Protein AF-A0A5K1C187-F1 (afdb_monomer)

Solvent-accessible surface area (backbone atoms only — not comparable to full-atom values): 5184 Å² total; per-residue (Å²): 141,83,77,97,70,84,76,87,69,81,80,45,60,71,60,54,47,61,51,11,42,84,34,51,66,42,22,50,52,56,50,49,56,47,50,56,30,47,71,37,81,88,38,23,65,59,38,51,54,42,51,54,53,49,47,60,74,52,72,81,40,78,68,51,50,60,54,34,33,78,50,29,51,47,78,90,76,90,77,81,80,68,80,84,124

Sequence (85 aa):
MVDSEKVAGALNVDEFLRQCQPSGDAAYNAFKSLLEMLESSATRSQARAFLTALQKRFGHSKDASASCFDIYHFRIHDVLLSDNQ

Nearest PDB structures (foldseek):
  8p1z-assembly1_AAA-2  TM=3.385E-01  e=6.737E+00  Arabidopsis thaliana

Structure (mmCIF, N/CA/C/O backbone):
data_AF-A0A5K1C187-F1
#
_entry.id   AF-A0A5K1C187-F1
#
loop_
_atom_site.group_PDB
_atom_site.id
_atom_site.type_symbol
_atom_site.label_atom_id
_atom_site.label_alt_id
_atom_site.label_comp_id
_atom_site.label_asym_id
_atom_site.label_entity_id
_atom_site.label_seq_id
_atom_site.pdbx_PDB_ins_code
_atom_site.Cartn_x
_atom_site.Cartn_y
_atom_site.Cartn_z
_atom_site.occupancy
_atom_site.B_iso_or_equiv
_atom_site.auth_seq_id
_atom_site.auth_comp_id
_atom_site.auth_asym_id
_atom_site.auth_atom_id
_atom_site.pdbx_PDB_model_num
ATOM 1 N N . MET A 1 1 ? -4.968 27.645 -7.327 1.00 39.97 1 MET A N 1
ATOM 2 C CA . MET A 1 1 ? -6.171 26.851 -7.009 1.00 39.97 1 MET A CA 1
ATOM 3 C C . MET A 1 1 ? -5.981 25.502 -7.663 1.00 39.97 1 MET A C 1
ATOM 5 O O . MET A 1 1 ? -6.176 25.414 -8.863 1.00 39.97 1 MET A O 1
ATOM 9 N N . VAL A 1 2 ? -5.478 24.513 -6.926 1.00 42.84 2 VAL A N 1
ATOM 10 C CA . VAL A 1 2 ? -5.444 23.127 -7.409 1.00 42.84 2 VAL A CA 1
ATOM 11 C C . VAL A 1 2 ? -5.958 22.267 -6.259 1.00 42.84 2 VAL A C 1
ATOM 13 O O . VAL A 1 2 ? -5.252 22.001 -5.292 1.00 42.84 2 VAL A O 1
ATOM 16 N N . ASP A 1 3 ? -7.266 22.048 -6.332 1.00 36.28 3 ASP A N 1
ATOM 17 C CA . ASP A 1 3 ? -8.036 20.899 -5.857 1.00 36.28 3 ASP A CA 1
ATOM 18 C C . ASP A 1 3 ? -7.659 20.296 -4.498 1.00 36.28 3 ASP A C 1
ATOM 20 O O . ASP A 1 3 ? -7.079 19.217 -4.385 1.00 36.28 3 ASP A O 1
ATOM 24 N N . SER A 1 4 ? -8.143 20.955 -3.443 1.00 43.09 4 SER A N 1
ATOM 25 C CA . SER A 1 4 ? -8.314 20.393 -2.096 1.00 43.09 4 SER A CA 1
ATOM 26 C C . SER A 1 4 ? -9.453 19.356 -2.001 1.00 43.09 4 SER A C 1
ATOM 28 O O . SER A 1 4 ? -10.045 19.19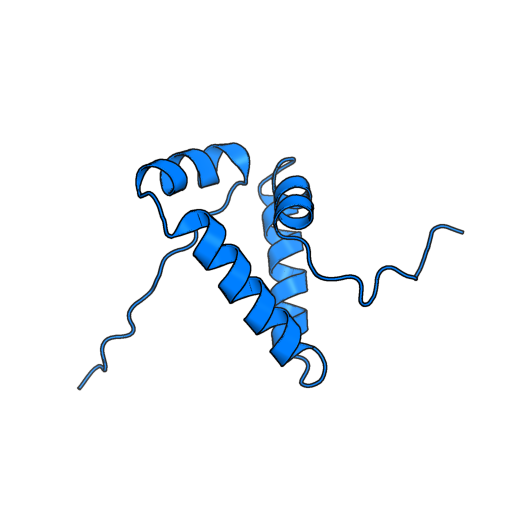6 -0.938 1.00 43.09 4 SER A O 1
ATOM 30 N N . GLU A 1 5 ? -9.765 18.630 -3.080 1.00 38.62 5 GLU A N 1
ATOM 31 C CA . GLU A 1 5 ? -10.956 17.769 -3.174 1.00 38.62 5 GLU A CA 1
ATOM 32 C C . GLU A 1 5 ? -10.651 16.329 -3.635 1.00 38.62 5 GLU A C 1
ATOM 34 O O . GLU A 1 5 ? -11.445 15.693 -4.319 1.00 38.62 5 GLU A O 1
ATOM 39 N N . LYS A 1 6 ? -9.504 15.757 -3.237 1.00 43.94 6 LYS A N 1
ATOM 40 C CA . LYS A 1 6 ? -9.246 14.305 -3.381 1.00 43.94 6 LYS A CA 1
ATOM 41 C C . LYS A 1 6 ? -9.377 13.572 -2.046 1.00 43.94 6 LYS A C 1
ATOM 43 O O . LYS A 1 6 ? -8.573 12.711 -1.704 1.00 43.94 6 LYS A O 1
ATOM 48 N N . VAL A 1 7 ? -10.409 13.916 -1.281 1.00 46.41 7 VAL A N 1
ATOM 49 C CA . VAL A 1 7 ? -10.884 13.100 -0.163 1.00 46.41 7 VAL A CA 1
ATOM 50 C C . VAL A 1 7 ? -12.113 12.342 -0.667 1.00 46.41 7 VAL A C 1
ATOM 52 O O . VAL A 1 7 ? -13.084 12.956 -1.083 1.00 46.41 7 VAL A O 1
ATOM 55 N N . ALA A 1 8 ? -12.058 11.007 -0.620 1.00 41.44 8 ALA A N 1
ATOM 56 C CA . ALA A 1 8 ? -13.189 10.082 -0.805 1.00 41.44 8 ALA A CA 1
ATOM 57 C C . ALA A 1 8 ? -13.609 9.649 -2.232 1.00 41.44 8 ALA A C 1
ATOM 59 O O . ALA A 1 8 ? -14.766 9.300 -2.454 1.00 41.44 8 ALA A O 1
ATOM 60 N N . GLY A 1 9 ? -12.678 9.518 -3.180 1.00 37.28 9 GLY A N 1
ATOM 61 C CA . GLY A 1 9 ? -12.885 8.662 -4.360 1.00 37.28 9 GLY A CA 1
ATOM 62 C C . GLY A 1 9 ? -12.191 7.323 -4.137 1.00 37.28 9 GLY A C 1
ATOM 63 O O . GLY A 1 9 ? -11.007 7.337 -3.821 1.00 37.28 9 GLY A O 1
ATOM 64 N N . ALA A 1 10 ? -12.909 6.199 -4.235 1.00 45.12 10 ALA A N 1
ATOM 65 C CA . ALA A 1 10 ? -12.406 4.830 -4.069 1.00 45.12 10 ALA A CA 1
ATOM 66 C C . ALA A 1 10 ? -10.905 4.706 -4.382 1.00 45.12 10 ALA A C 1
ATOM 68 O O . ALA A 1 10 ? -10.497 4.947 -5.516 1.00 45.12 10 ALA A O 1
ATOM 69 N N . LEU A 1 11 ? -10.101 4.373 -3.364 1.00 62.97 11 LEU A N 1
ATOM 70 C CA . LEU A 1 11 ? -8.670 4.120 -3.499 1.00 62.97 11 LEU A CA 1
ATOM 71 C C . LEU A 1 11 ? -8.493 3.031 -4.566 1.00 62.97 11 LEU A C 1
ATOM 73 O O . LEU A 1 11 ? -8.661 1.842 -4.304 1.00 62.97 11 LEU A O 1
ATOM 77 N N . ASN A 1 12 ? -8.267 3.449 -5.808 1.00 84.38 12 ASN A N 1
ATOM 78 C CA . ASN A 1 12 ? -8.079 2.533 -6.912 1.00 84.38 12 ASN A CA 1
ATOM 79 C C . ASN A 1 12 ? -6.658 1.992 -6.789 1.00 84.38 12 ASN A C 1
ATOM 81 O O . ASN A 1 12 ? -5.696 2.761 -6.763 1.00 84.38 12 ASN A O 1
ATOM 85 N N . VAL A 1 13 ? -6.536 0.669 -6.706 1.00 86.94 13 VAL A N 1
ATOM 86 C CA . VAL A 1 13 ? -5.248 -0.014 -6.588 1.00 86.94 13 VAL A CA 1
ATOM 87 C C . VAL A 1 13 ? -4.311 0.400 -7.725 1.00 86.94 13 VAL A C 1
ATOM 89 O O . VAL A 1 13 ? -3.159 0.710 -7.459 1.00 86.94 13 VAL A O 1
ATOM 92 N N . ASP A 1 14 ? -4.791 0.518 -8.964 1.00 87.31 14 ASP A N 1
ATOM 93 C CA . ASP A 1 14 ? -3.927 0.880 -10.097 1.00 87.31 14 ASP A CA 1
ATOM 94 C C . ASP A 1 14 ? -3.440 2.343 -10.038 1.00 87.31 14 ASP A C 1
ATOM 96 O O . ASP A 1 14 ? -2.342 2.659 -10.494 1.00 87.31 14 ASP A O 1
ATOM 100 N N . GLU A 1 15 ? -4.233 3.251 -9.461 1.00 88.44 15 GLU A N 1
ATOM 101 C CA . GLU A 1 15 ? -3.822 4.642 -9.213 1.00 88.44 15 GLU A CA 1
ATOM 102 C C . GLU A 1 15 ? -2.759 4.714 -8.116 1.00 88.44 15 GLU A C 1
ATOM 104 O O . GLU A 1 15 ? -1.758 5.407 -8.282 1.00 88.44 15 GLU A O 1
ATOM 109 N N . PHE A 1 16 ? -2.948 3.967 -7.027 1.00 89.50 16 PHE A N 1
ATOM 110 C CA . PHE A 1 16 ? -1.963 3.858 -5.954 1.00 89.50 16 PHE A CA 1
ATOM 111 C C . PHE A 1 16 ? -0.637 3.300 -6.480 1.00 89.50 16 PHE A C 1
ATOM 113 O O . PHE A 1 16 ? 0.420 3.876 -6.250 1.00 89.50 16 PHE A O 1
ATOM 120 N N . LEU A 1 17 ? -0.696 2.232 -7.276 1.00 88.75 17 LEU A N 1
ATOM 121 C CA . LEU A 1 17 ? 0.483 1.634 -7.893 1.00 88.75 17 LEU A CA 1
ATOM 122 C C . LEU A 1 17 ? 1.230 2.619 -8.800 1.00 88.75 17 LEU A C 1
ATOM 124 O O . LEU A 1 17 ? 2.455 2.699 -8.728 1.00 88.75 17 LEU A O 1
ATOM 128 N N . ARG A 1 18 ? 0.516 3.434 -9.587 1.00 89.62 18 ARG A N 1
ATOM 129 C CA . ARG A 1 18 ? 1.136 4.510 -10.381 1.00 89.62 18 ARG A CA 1
ATOM 130 C C . ARG A 1 18 ? 1.831 5.571 -9.526 1.00 89.62 18 ARG A C 1
ATOM 132 O O . ARG A 1 18 ? 2.822 6.129 -9.979 1.00 89.62 18 ARG A O 1
ATOM 139 N N . GLN A 1 19 ? 1.359 5.837 -8.308 1.00 88.94 19 GLN A N 1
ATOM 140 C CA . GLN A 1 19 ? 2.036 6.750 -7.376 1.00 88.94 19 GLN A CA 1
ATOM 141 C C . GLN A 1 19 ? 3.299 6.133 -6.766 1.00 88.94 19 GLN A C 1
ATOM 143 O O . GLN A 1 19 ? 4.218 6.867 -6.419 1.00 88.94 19 GLN A O 1
ATOM 148 N N . CYS A 1 20 ? 3.371 4.804 -6.667 1.00 90.25 20 CYS A N 1
ATOM 149 C CA . CYS A 1 20 ? 4.553 4.102 -6.171 1.00 90.25 20 CYS A CA 1
ATOM 150 C C . CYS A 1 20 ? 5.664 3.965 -7.226 1.00 90.25 20 CYS A C 1
ATOM 152 O O . CYS A 1 20 ? 6.831 3.959 -6.862 1.00 90.25 20 CYS A O 1
ATOM 154 N N . GLN A 1 21 ? 5.329 3.880 -8.521 1.00 89.69 21 GLN A N 1
ATOM 155 C CA . GLN A 1 21 ? 6.298 3.670 -9.616 1.00 89.69 21 GLN A CA 1
ATOM 156 C C . GLN A 1 21 ? 7.494 4.643 -9.684 1.00 89.69 21 GLN A C 1
ATOM 158 O O . GLN A 1 21 ? 8.593 4.185 -10.006 1.00 89.69 21 GLN A O 1
ATOM 163 N N . PRO A 1 22 ? 7.336 5.960 -9.431 1.00 91.62 22 PRO A N 1
ATOM 164 C CA . PRO A 1 22 ? 8.407 6.923 -9.672 1.00 91.62 22 PRO A CA 1
ATOM 165 C C . PRO A 1 22 ? 9.654 6.708 -8.808 1.00 91.62 22 PRO A C 1
ATOM 167 O O . PRO A 1 22 ? 10.763 6.932 -9.287 1.00 91.62 22 PRO A O 1
ATOM 170 N N . SER A 1 23 ? 9.491 6.309 -7.542 1.00 91.69 23 SER A N 1
ATOM 171 C CA . SER A 1 23 ? 10.602 6.061 -6.617 1.00 91.69 23 SER A CA 1
ATOM 172 C C . SER A 1 23 ? 10.153 5.331 -5.349 1.00 91.69 23 SER A C 1
ATOM 174 O O . SER A 1 23 ? 8.981 5.367 -4.971 1.00 91.69 23 SER A O 1
ATOM 176 N N . GLY A 1 24 ? 11.116 4.749 -4.626 1.00 88.94 24 GLY A N 1
ATOM 177 C CA . GLY A 1 24 ? 10.888 4.197 -3.287 1.00 88.94 24 GLY A CA 1
ATOM 178 C C . GLY A 1 24 ? 10.348 5.220 -2.285 1.00 88.94 24 GLY A C 1
ATOM 179 O O . GLY A 1 24 ? 9.474 4.884 -1.492 1.00 88.94 24 GLY A O 1
ATOM 180 N N . ASP A 1 25 ? 10.775 6.483 -2.368 1.00 92.56 25 ASP A N 1
ATOM 181 C CA . ASP A 1 25 ? 10.247 7.556 -1.515 1.00 92.56 25 ASP A CA 1
ATOM 182 C C . ASP A 1 25 ? 8.777 7.858 -1.829 1.00 92.56 25 ASP A C 1
ATOM 184 O O . ASP A 1 25 ? 7.975 8.089 -0.922 1.00 92.56 25 ASP A O 1
ATOM 188 N N . ALA A 1 26 ? 8.397 7.834 -3.110 1.00 90.25 26 ALA A N 1
ATOM 189 C CA . ALA A 1 26 ? 7.008 8.008 -3.524 1.00 90.25 26 ALA A CA 1
ATOM 190 C C . ALA A 1 26 ? 6.140 6.844 -3.025 1.00 90.25 26 ALA A C 1
ATOM 192 O O . ALA A 1 26 ? 5.069 7.073 -2.457 1.00 90.25 26 ALA A O 1
ATOM 193 N N . ALA A 1 27 ? 6.641 5.609 -3.141 1.00 91.56 27 ALA A N 1
ATOM 194 C CA . ALA A 1 27 ? 5.994 4.434 -2.570 1.00 91.56 27 ALA A CA 1
ATOM 195 C C . ALA A 1 27 ? 5.838 4.556 -1.045 1.00 91.56 27 ALA A C 1
ATOM 197 O O . ALA A 1 27 ? 4.735 4.379 -0.524 1.00 91.56 27 ALA A O 1
ATOM 198 N N . TYR A 1 28 ? 6.902 4.930 -0.329 1.00 91.38 28 TYR A N 1
ATOM 199 C CA . TYR A 1 28 ? 6.878 5.121 1.122 1.00 91.38 28 TYR A CA 1
ATOM 200 C C . TYR A 1 28 ? 5.853 6.176 1.547 1.00 91.38 28 TYR A C 1
ATOM 202 O O . TYR A 1 28 ? 5.050 5.921 2.444 1.00 91.38 28 TYR A O 1
ATOM 210 N N . ASN A 1 29 ? 5.828 7.332 0.880 1.00 91.56 29 ASN A N 1
ATOM 211 C CA . ASN A 1 29 ? 4.868 8.394 1.177 1.00 91.56 29 ASN A CA 1
ATOM 212 C C . ASN A 1 29 ? 3.420 7.942 0.931 1.00 91.56 29 ASN A C 1
ATOM 214 O O . ASN A 1 29 ? 2.551 8.224 1.756 1.00 91.56 29 ASN A O 1
ATOM 218 N N . ALA A 1 30 ? 3.164 7.185 -0.142 1.00 91.56 30 ALA A N 1
ATOM 219 C CA . ALA A 1 30 ? 1.843 6.621 -0.414 1.00 91.56 30 ALA A CA 1
ATOM 220 C C . ALA A 1 30 ? 1.394 5.645 0.693 1.00 91.56 30 ALA A C 1
ATOM 222 O O . ALA A 1 30 ? 0.255 5.717 1.163 1.00 91.56 30 ALA A O 1
ATOM 223 N N . PHE A 1 31 ? 2.291 4.772 1.169 1.00 91.38 31 PHE A N 1
ATOM 224 C CA . PHE A 1 31 ? 2.000 3.899 2.311 1.00 91.38 31 PHE A CA 1
ATOM 225 C C . PHE A 1 31 ? 1.823 4.673 3.610 1.00 91.38 31 PHE A C 1
ATOM 227 O O . PHE A 1 31 ? 0.923 4.347 4.378 1.00 91.38 31 PHE A O 1
ATOM 234 N N . LYS A 1 32 ? 2.627 5.708 3.856 1.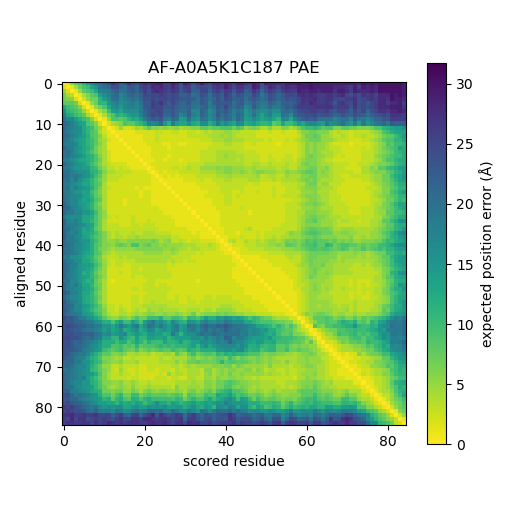00 92.19 32 LYS A N 1
ATOM 235 C CA . LYS A 1 32 ? 2.496 6.552 5.044 1.00 92.19 32 LYS A CA 1
ATOM 236 C C . LYS A 1 32 ? 1.098 7.165 5.131 1.00 92.19 32 LYS A C 1
ATOM 238 O O . LYS A 1 32 ? 0.445 7.011 6.158 1.00 92.19 32 LYS A O 1
ATOM 243 N N . SER A 1 33 ? 0.595 7.750 4.044 1.00 91.12 33 SER A N 1
ATOM 244 C CA . SER A 1 33 ? -0.772 8.286 4.005 1.00 91.12 33 SER A CA 1
ATOM 245 C C . SER A 1 33 ? -1.836 7.208 4.238 1.00 91.12 33 SER A C 1
ATOM 247 O O . SER A 1 33 ? -2.832 7.451 4.917 1.00 91.12 33 SER A O 1
ATOM 249 N N . LEU A 1 34 ? -1.626 5.990 3.730 1.00 90.38 34 LEU 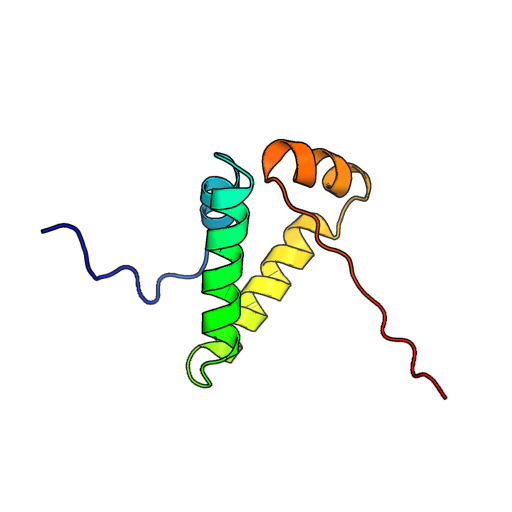A N 1
ATOM 250 C CA . LEU A 1 34 ? -2.524 4.865 4.002 1.00 90.38 34 LEU A CA 1
ATOM 251 C C . LEU A 1 34 ? -2.503 4.437 5.481 1.00 90.38 34 LEU A C 1
ATOM 253 O O . LEU A 1 34 ? -3.548 4.086 6.030 1.00 90.38 34 LEU A O 1
ATOM 257 N N . LEU A 1 35 ? -1.337 4.469 6.131 1.00 91.19 35 LEU A N 1
ATOM 258 C CA . LEU A 1 35 ? -1.196 4.175 7.559 1.00 91.19 35 LEU A CA 1
ATOM 259 C C . LEU A 1 35 ? -1.868 5.252 8.421 1.00 91.19 35 LEU A C 1
ATOM 261 O O . LEU A 1 35 ? -2.622 4.909 9.328 1.00 91.19 35 LEU A O 1
ATOM 265 N N . GLU A 1 36 ? -1.705 6.531 8.082 1.00 91.62 36 GLU A N 1
ATOM 266 C CA . GLU A 1 36 ? -2.409 7.647 8.738 1.00 91.62 36 GLU A CA 1
ATOM 267 C C . GLU A 1 36 ? -3.942 7.463 8.664 1.00 91.62 36 GLU A C 1
ATOM 269 O O . GLU A 1 36 ? -4.667 7.696 9.637 1.00 91.62 36 GLU A O 1
ATOM 274 N N . MET A 1 37 ? -4.462 6.937 7.545 1.00 89.44 37 MET A N 1
ATOM 275 C CA . MET A 1 37 ? -5.885 6.594 7.424 1.00 89.44 37 MET A CA 1
ATOM 276 C C . MET A 1 37 ? -6.325 5.433 8.334 1.00 89.44 37 MET A C 1
ATOM 278 O O . MET A 1 37 ? -7.505 5.364 8.688 1.00 89.44 37 MET A O 1
ATOM 282 N N . LEU A 1 38 ? -5.435 4.507 8.705 1.00 88.62 38 LEU A N 1
ATOM 283 C CA . LEU A 1 38 ? -5.758 3.421 9.643 1.00 88.62 38 LEU A CA 1
ATOM 284 C C . LEU A 1 38 ? -5.859 3.913 11.088 1.00 88.62 38 LEU A C 1
ATOM 286 O O . LEU A 1 38 ? -6.649 3.365 11.871 1.00 88.62 38 LEU A O 1
ATOM 290 N N . GLU A 1 39 ? -5.074 4.929 11.438 1.00 89.25 39 GLU A N 1
ATOM 291 C CA . GLU A 1 39 ? -5.069 5.524 12.774 1.00 89.25 39 GLU A CA 1
ATOM 292 C C . GLU A 1 39 ? -6.415 6.197 13.073 1.00 89.25 39 GLU A C 1
ATOM 294 O O . GLU A 1 39 ? -7.015 5.954 14.127 1.00 89.25 39 GLU A O 1
A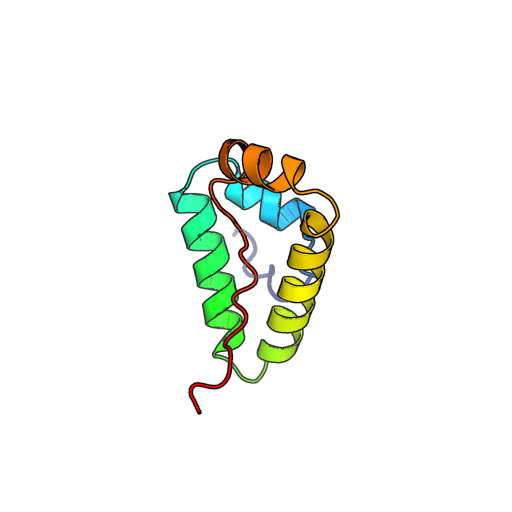TOM 299 N N . SER A 1 40 ? -6.964 6.933 12.103 1.00 89.44 40 SER A N 1
ATOM 300 C CA . SER A 1 40 ? -8.270 7.588 12.223 1.00 89.44 40 SER A CA 1
ATOM 301 C C . SER A 1 40 ? -9.443 6.597 12.192 1.00 89.44 40 SER A C 1
ATOM 303 O O . SER A 1 40 ? -9.605 5.807 11.261 1.00 89.44 40 SER A O 1
ATOM 305 N N . SER A 1 41 ? -10.326 6.665 13.197 1.00 87.25 41 SER A N 1
ATOM 306 C CA . SER A 1 41 ? -11.512 5.798 13.301 1.00 87.25 41 SER A CA 1
ATOM 307 C C . SER A 1 41 ? -12.488 5.963 12.132 1.00 87.25 41 SER A C 1
ATOM 309 O O . SER A 1 41 ? -13.141 4.992 11.751 1.00 87.25 41 SER A O 1
ATOM 311 N N . ALA A 1 42 ? -12.555 7.159 11.540 1.00 89.88 42 ALA A N 1
ATOM 312 C CA . ALA A 1 42 ? -13.439 7.465 10.420 1.00 89.88 42 ALA A CA 1
ATOM 313 C C . ALA A 1 42 ? -12.981 6.813 9.104 1.00 89.88 42 ALA A C 1
ATOM 315 O O . ALA A 1 42 ? -13.813 6.406 8.297 1.00 89.88 42 ALA A O 1
ATOM 316 N N . THR A 1 43 ? -11.669 6.672 8.889 1.00 88.19 43 THR A N 1
ATOM 317 C CA . THR A 1 43 ? -11.093 6.167 7.627 1.00 88.19 43 THR A CA 1
ATOM 318 C C . THR A 1 43 ? -10.547 4.744 7.726 1.00 88.19 43 THR A C 1
ATOM 320 O O . THR A 1 43 ? -10.267 4.116 6.703 1.00 88.19 43 THR A O 1
ATOM 323 N N . ARG A 1 44 ? -10.463 4.185 8.939 1.00 90.56 44 ARG A N 1
ATOM 324 C CA . ARG A 1 44 ? -9.911 2.849 9.203 1.00 90.56 44 ARG A CA 1
ATOM 325 C C . ARG A 1 44 ? -10.558 1.744 8.376 1.00 90.56 44 ARG A C 1
ATOM 327 O O . ARG A 1 44 ? -9.856 0.893 7.835 1.00 90.56 44 ARG A O 1
ATOM 334 N N . SER A 1 45 ? -11.886 1.739 8.273 1.00 90.06 45 SER A N 1
ATOM 335 C CA . SER A 1 45 ? -12.611 0.711 7.514 1.00 90.06 45 SER A CA 1
ATOM 336 C C . SER A 1 45 ? -12.284 0.774 6.021 1.00 90.06 45 SER A C 1
ATOM 338 O O . SER A 1 45 ? -12.067 -0.262 5.395 1.00 90.06 45 SER A O 1
ATOM 340 N N . GLN A 1 46 ? -12.177 1.984 5.467 1.00 88.75 46 GLN A N 1
ATOM 341 C CA . GLN A 1 46 ? -11.817 2.200 4.067 1.00 88.75 46 GLN A CA 1
ATOM 342 C C . GLN A 1 46 ? -10.367 1.782 3.790 1.00 88.75 46 GLN A C 1
ATOM 344 O O . GLN A 1 46 ? -10.112 1.071 2.820 1.00 88.75 46 GLN A O 1
ATOM 349 N N . ALA A 1 47 ? -9.431 2.164 4.663 1.00 90.12 47 ALA A N 1
ATOM 350 C CA . ALA A 1 47 ? -8.024 1.793 4.535 1.00 90.12 47 ALA A CA 1
ATOM 351 C C . ALA A 1 47 ? -7.816 0.271 4.627 1.00 90.12 47 ALA A C 1
ATOM 353 O O . ALA A 1 47 ? -7.075 -0.303 3.830 1.00 90.12 47 ALA A O 1
ATOM 354 N N . ARG A 1 48 ? -8.531 -0.413 5.532 1.00 90.06 48 ARG A N 1
ATOM 355 C CA . ARG A 1 48 ? -8.522 -1.885 5.618 1.00 90.06 48 ARG A CA 1
ATOM 356 C C . ARG A 1 48 ? -9.052 -2.541 4.346 1.00 90.06 48 ARG A C 1
ATOM 358 O O . ARG A 1 48 ? -8.406 -3.444 3.821 1.00 90.06 48 ARG A O 1
ATOM 365 N N . ALA A 1 49 ? -10.191 -2.074 3.831 1.00 90.25 49 ALA A N 1
ATOM 366 C CA . ALA A 1 49 ? -10.755 -2.593 2.586 1.00 90.25 49 ALA A CA 1
ATOM 367 C C . ALA A 1 49 ? -9.784 -2.414 1.407 1.00 90.25 49 ALA A C 1
ATOM 369 O O . ALA A 1 49 ? -9.619 -3.327 0.595 1.00 90.25 49 ALA A O 1
ATOM 370 N N . PHE A 1 50 ? -9.096 -1.271 1.350 1.00 90.81 50 PHE A N 1
ATOM 371 C CA . PHE A 1 50 ? -8.072 -1.012 0.346 1.00 90.81 50 PHE A CA 1
ATOM 372 C C . PHE A 1 50 ? -6.869 -1.951 0.473 1.00 90.81 50 PHE A C 1
ATOM 374 O O . PHE A 1 50 ? -6.467 -2.546 -0.522 1.00 90.81 50 PHE A O 1
ATOM 381 N N . LEU A 1 51 ? -6.335 -2.150 1.682 1.00 88.00 51 LEU A N 1
ATOM 382 C CA . LEU A 1 51 ? -5.241 -3.098 1.915 1.00 88.00 51 LEU A CA 1
ATOM 383 C C . LEU A 1 51 ? -5.609 -4.519 1.481 1.00 88.00 51 LEU A C 1
ATOM 385 O O . LEU A 1 51 ? -4.806 -5.182 0.831 1.00 88.00 51 LEU A O 1
ATOM 389 N N . THR A 1 52 ? -6.837 -4.967 1.756 1.00 87.38 52 THR A N 1
ATOM 390 C CA . THR A 1 52 ? -7.323 -6.268 1.275 1.00 87.38 52 THR A CA 1
ATOM 391 C C . THR A 1 52 ? -7.390 -6.326 -0.254 1.00 87.38 52 THR A C 1
ATOM 393 O O . THR A 1 52 ? -7.038 -7.348 -0.845 1.00 87.38 52 THR A O 1
ATOM 396 N N . ALA A 1 53 ? -7.829 -5.255 -0.921 1.00 88.62 53 ALA A N 1
ATOM 397 C CA . ALA A 1 53 ? -7.837 -5.188 -2.383 1.00 88.62 53 ALA A CA 1
ATOM 398 C C . ALA A 1 53 ? -6.412 -5.207 -2.965 1.00 88.62 53 ALA A C 1
ATOM 400 O O . ALA A 1 53 ? -6.150 -5.927 -3.932 1.00 88.62 53 ALA A O 1
ATOM 401 N N . LEU A 1 54 ? -5.486 -4.478 -2.338 1.00 86.94 54 LEU A N 1
ATOM 402 C CA . LEU A 1 54 ? -4.071 -4.445 -2.695 1.00 86.94 54 LEU A CA 1
ATOM 403 C C . LEU A 1 54 ? -3.422 -5.827 -2.516 1.00 86.94 54 LEU A C 1
ATOM 405 O O . LEU A 1 54 ? -2.768 -6.314 -3.431 1.00 86.94 54 LEU A O 1
ATOM 409 N N . GLN A 1 55 ? -3.669 -6.509 -1.395 1.00 83.44 55 GLN A N 1
ATOM 410 C CA . GLN A 1 55 ? -3.211 -7.885 -1.169 1.00 83.44 55 GLN A CA 1
ATOM 411 C C . GLN A 1 55 ? -3.739 -8.844 -2.241 1.00 83.44 55 GLN A C 1
ATOM 413 O O . GLN A 1 55 ? -2.961 -9.584 -2.837 1.00 83.44 55 GLN A O 1
ATOM 418 N N . LYS A 1 56 ? -5.042 -8.799 -2.557 1.00 84.19 56 LYS A N 1
ATOM 419 C CA . LYS A 1 56 ? -5.642 -9.648 -3.605 1.00 84.19 56 LYS A CA 1
ATOM 420 C C . LYS A 1 56 ? -5.011 -9.432 -4.981 1.00 84.19 56 LYS A C 1
ATOM 422 O O . LYS A 1 56 ? -4.863 -10.391 -5.730 1.00 84.19 56 LYS A O 1
ATOM 427 N N . ARG A 1 57 ? -4.600 -8.202 -5.309 1.00 83.88 57 ARG A N 1
ATOM 428 C CA . ARG A 1 57 ? -3.915 -7.892 -6.576 1.00 83.8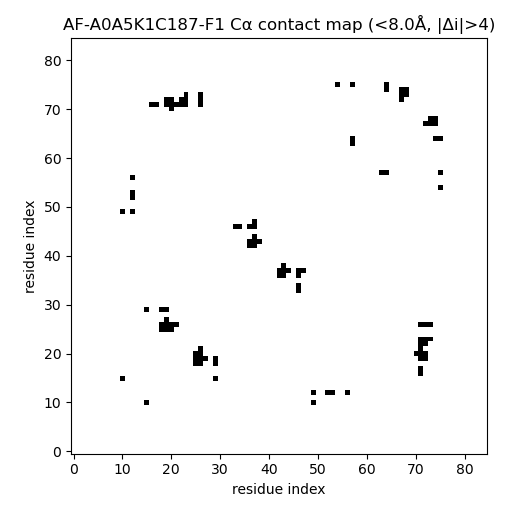8 57 ARG A CA 1
ATOM 429 C C . ARG A 1 57 ? -2.609 -8.676 -6.741 1.00 83.88 57 ARG A C 1
ATOM 431 O O . ARG A 1 57 ? -2.288 -9.053 -7.865 1.00 83.88 57 ARG A O 1
ATOM 438 N N . PHE A 1 58 ? -1.895 -8.941 -5.646 1.00 79.31 58 PHE A N 1
ATOM 439 C CA . PHE A 1 58 ? -0.585 -9.603 -5.658 1.00 79.31 58 PHE A CA 1
ATOM 440 C C . PHE A 1 58 ? -0.599 -11.054 -5.144 1.00 79.31 58 PHE A C 1
ATOM 442 O O . PHE A 1 58 ? 0.332 -11.802 -5.424 1.00 79.31 58 PHE A O 1
ATOM 449 N N . GLY A 1 59 ? -1.658 -11.491 -4.455 1.00 67.12 59 GLY A N 1
ATOM 450 C CA . GLY A 1 59 ? -1.758 -12.820 -3.833 1.00 67.12 59 GLY A CA 1
ATOM 451 C C . GLY A 1 59 ? -1.868 -14.009 -4.798 1.00 67.12 59 GLY A C 1
ATOM 452 O O . GLY A 1 59 ? -1.861 -15.154 -4.355 1.00 67.12 59 GLY A O 1
ATOM 453 N N . HIS A 1 60 ? -1.962 -13.773 -6.110 1.00 64.38 60 HIS A N 1
ATOM 454 C CA . HIS A 1 60 ? -2.161 -14.831 -7.107 1.00 64.38 60 HIS A CA 1
ATOM 455 C C . HIS A 1 60 ? -0.870 -15.388 -7.734 1.00 64.38 60 HIS A C 1
ATOM 457 O O . HIS A 1 60 ? -0.943 -16.406 -8.418 1.00 64.38 60 HIS A O 1
ATOM 463 N N . SER A 1 61 ? 0.306 -14.780 -7.526 1.00 58.66 61 SER A N 1
ATOM 464 C CA . SER A 1 61 ? 1.552 -15.298 -8.114 1.00 58.66 61 SER A CA 1
ATOM 465 C C . SER A 1 61 ? 2.796 -14.906 -7.317 1.00 58.66 61 SER A C 1
ATOM 467 O O . SER A 1 61 ? 3.039 -13.728 -7.065 1.00 58.66 61 SER A 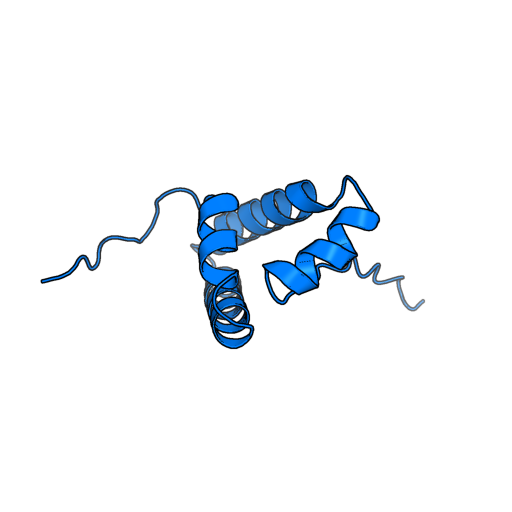O 1
ATOM 469 N N . LYS A 1 62 ? 3.631 -15.895 -6.967 1.00 58.50 62 LYS A N 1
ATOM 470 C CA . LYS A 1 62 ? 4.946 -15.659 -6.342 1.00 58.50 62 LYS A CA 1
ATOM 471 C C . LYS A 1 62 ? 5.882 -14.864 -7.259 1.00 58.50 62 LYS A C 1
ATOM 473 O O . LYS A 1 62 ? 6.642 -14.036 -6.759 1.00 58.50 62 LYS A O 1
ATOM 478 N N . ASP A 1 63 ? 5.765 -15.042 -8.574 1.00 56.41 63 ASP A N 1
ATOM 479 C CA . ASP A 1 63 ? 6.563 -14.313 -9.569 1.00 56.41 63 ASP A CA 1
ATOM 480 C C . ASP A 1 63 ? 6.177 -12.829 -9.632 1.00 56.41 63 ASP A C 1
ATOM 482 O O . ASP A 1 63 ? 7.031 -11.967 -9.835 1.00 56.41 63 ASP A O 1
ATOM 486 N N . ALA A 1 64 ? 4.913 -12.502 -9.338 1.00 62.28 64 ALA A N 1
ATOM 487 C CA . ALA A 1 64 ? 4.467 -11.114 -9.250 1.00 62.28 64 ALA A CA 1
ATOM 488 C C . ALA A 1 64 ? 5.133 -10.354 -8.091 1.00 62.28 64 ALA A C 1
ATOM 490 O O . ALA A 1 64 ? 5.230 -9.134 -8.158 1.00 62.28 64 ALA A O 1
ATOM 491 N N . SER A 1 65 ? 5.625 -11.041 -7.050 1.00 61.56 65 SER A N 1
ATOM 492 C CA . SER A 1 65 ? 6.277 -10.390 -5.903 1.00 61.56 65 SER A CA 1
ATOM 493 C C . SER A 1 65 ? 7.668 -9.836 -6.232 1.00 61.56 65 SER A C 1
ATOM 495 O O . SER A 1 65 ? 8.037 -8.777 -5.722 1.00 61.56 65 SER A O 1
ATOM 497 N N . ALA A 1 66 ? 8.421 -10.512 -7.110 1.00 62.22 66 ALA A N 1
ATOM 498 C CA . ALA A 1 66 ? 9.737 -10.057 -7.549 1.00 62.22 66 ALA A CA 1
ATOM 499 C C . ALA A 1 66 ? 9.598 -8.818 -8.443 1.00 62.22 66 ALA A C 1
ATOM 501 O O . ALA A 1 66 ? 10.158 -7.771 -8.128 1.00 62.22 66 ALA A O 1
ATOM 502 N N . SER A 1 67 ? 8.740 -8.897 -9.466 1.00 70.81 67 SER A N 1
ATOM 503 C CA . SER A 1 67 ? 8.445 -7.763 -10.350 1.00 70.81 67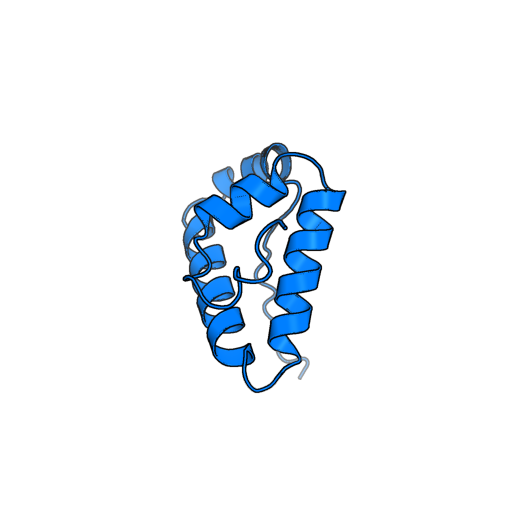 SER A CA 1
ATOM 504 C C . SER A 1 67 ? 7.744 -6.602 -9.632 1.00 70.81 67 SER A C 1
ATOM 506 O O . SER A 1 67 ? 7.874 -5.457 -10.053 1.00 70.81 67 SER A O 1
ATOM 508 N N . CYS A 1 68 ? 7.014 -6.864 -8.541 1.00 78.94 68 CYS A N 1
ATOM 509 C CA . CYS A 1 68 ? 6.381 -5.815 -7.737 1.00 78.94 68 CYS A CA 1
ATOM 510 C C . CYS A 1 68 ? 7.414 -4.875 -7.111 1.00 78.94 68 CYS A C 1
ATOM 512 O O . CYS A 1 68 ? 7.234 -3.662 -7.150 1.00 78.94 68 CYS A O 1
ATOM 514 N N . PHE A 1 69 ? 8.524 -5.412 -6.603 1.00 81.75 69 PHE A N 1
ATOM 515 C CA . PHE A 1 69 ? 9.572 -4.573 -6.032 1.00 81.75 69 PHE A CA 1
ATOM 516 C C . PHE A 1 69 ? 10.292 -3.747 -7.095 1.00 81.75 69 PHE A C 1
ATOM 518 O O . PHE A 1 69 ? 10.526 -2.566 -6.876 1.00 81.75 69 PHE A O 1
ATOM 525 N N . ASP A 1 70 ? 10.575 -4.338 -8.254 1.00 83.31 70 ASP A N 1
ATOM 526 C CA . ASP A 1 70 ? 11.290 -3.637 -9.324 1.00 83.31 70 ASP A CA 1
ATOM 527 C C . ASP A 1 70 ? 10.459 -2.492 -9.925 1.00 83.31 70 ASP A C 1
ATOM 529 O O . ASP A 1 70 ? 11.007 -1.470 -10.334 1.00 83.31 70 ASP A O 1
ATOM 533 N N . ILE A 1 71 ? 9.131 -2.652 -9.979 1.00 85.56 71 ILE A N 1
ATOM 534 C CA . ILE A 1 71 ? 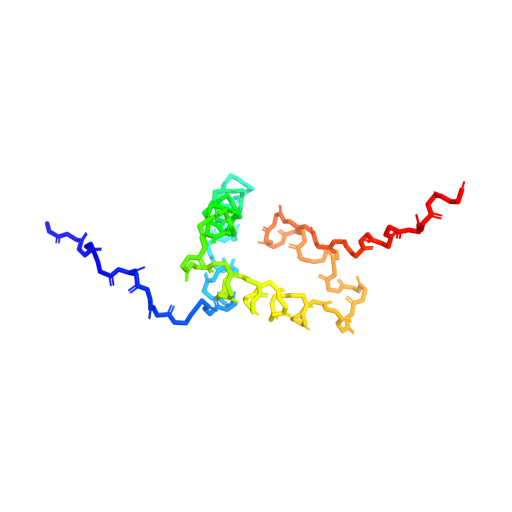8.224 -1.684 -10.613 1.00 85.56 71 ILE A CA 1
ATOM 535 C C . ILE A 1 71 ? 7.658 -0.685 -9.599 1.00 85.56 71 ILE A C 1
ATOM 537 O O . ILE A 1 71 ? 7.507 0.490 -9.921 1.00 85.56 71 ILE A O 1
ATOM 541 N N . TYR A 1 72 ? 7.305 -1.141 -8.397 1.00 85.94 72 TYR A N 1
ATOM 542 C CA . TYR A 1 72 ? 6.576 -0.346 -7.404 1.00 85.94 72 TYR A CA 1
ATOM 543 C C . TYR A 1 72 ? 7.378 -0.065 -6.133 1.00 85.94 72 TYR A C 1
ATOM 545 O O . TYR A 1 72 ? 6.873 0.624 -5.252 1.00 85.94 72 TYR A O 1
ATOM 553 N N . HIS A 1 73 ? 8.614 -0.560 -6.027 1.00 87.75 73 HIS A N 1
ATOM 554 C CA . HIS A 1 73 ? 9.538 -0.286 -4.916 1.00 87.75 73 HIS A CA 1
ATOM 555 C C . HIS A 1 73 ? 9.052 -0.767 -3.540 1.00 87.75 73 HIS A C 1
ATOM 557 O O . HIS A 1 73 ? 9.548 -0.318 -2.508 1.00 87.75 73 HIS A O 1
ATOM 563 N N . PHE A 1 74 ? 8.097 -1.702 -3.496 1.00 86.62 74 PHE A N 1
ATOM 564 C CA . PHE A 1 74 ? 7.618 -2.315 -2.255 1.00 86.62 74 PHE A CA 1
ATOM 565 C C . PHE A 1 74 ? 7.339 -3.812 -2.413 1.00 86.62 74 PHE A C 1
ATOM 567 O O . PHE A 1 74 ? 7.247 -4.342 -3.519 1.00 86.62 74 PHE A O 1
ATOM 574 N N . ARG A 1 75 ? 7.193 -4.507 -1.278 1.00 82.62 75 ARG A N 1
ATOM 575 C CA . ARG A 1 75 ? 6.732 -5.900 -1.208 1.00 82.62 75 ARG A CA 1
ATOM 576 C C . ARG A 1 75 ? 5.686 -6.036 -0.113 1.00 82.62 75 ARG A C 1
ATOM 578 O O . ARG A 1 75 ? 5.802 -5.408 0.934 1.00 82.62 75 ARG A O 1
ATOM 585 N N . ILE A 1 76 ? 4.680 -6.870 -0.356 1.00 79.56 76 ILE A N 1
ATOM 586 C CA . ILE A 1 76 ? 3.689 -7.240 0.654 1.00 79.56 76 ILE A CA 1
ATOM 587 C C . ILE A 1 76 ? 4.013 -8.654 1.105 1.00 79.56 76 ILE A C 1
ATOM 589 O O . ILE A 1 76 ? 4.068 -9.576 0.292 1.00 79.56 76 ILE A O 1
ATOM 593 N N . HIS A 1 77 ? 4.242 -8.802 2.403 1.00 75.12 77 HIS A N 1
ATOM 594 C CA . HIS A 1 77 ? 4.476 -10.085 3.040 1.00 75.12 77 HIS A CA 1
ATOM 595 C C . HIS A 1 77 ? 3.324 -10.366 3.995 1.00 75.12 77 HIS A C 1
ATOM 597 O O . HIS A 1 77 ? 3.029 -9.548 4.866 1.00 75.12 77 HIS A O 1
ATOM 603 N N . ASP A 1 78 ? 2.700 -11.531 3.846 1.00 70.44 78 ASP A N 1
ATOM 604 C CA . ASP A 1 78 ? 1.796 -12.036 4.868 1.00 70.44 78 ASP A CA 1
ATOM 605 C C . ASP A 1 78 ? 2.645 -12.551 6.027 1.00 70.44 78 ASP A C 1
ATOM 607 O O . ASP A 1 78 ? 3.315 -13.582 5.935 1.00 70.44 78 ASP A O 1
ATOM 611 N N . VAL A 1 79 ? 2.655 -11.791 7.118 1.00 69.75 79 VAL A N 1
ATOM 612 C CA . VAL A 1 79 ? 3.266 -12.227 8.369 1.00 69.75 79 VAL A CA 1
ATOM 613 C C . VAL A 1 79 ? 2.200 -12.988 9.142 1.00 69.75 79 VAL A C 1
ATOM 615 O O . VAL A 1 79 ? 1.286 -12.393 9.712 1.00 69.75 79 VAL A O 1
ATOM 618 N N . LEU A 1 80 ? 2.309 -14.316 9.152 1.00 67.94 80 LEU A N 1
ATOM 619 C CA . LEU A 1 80 ? 1.575 -15.136 10.107 1.00 67.94 80 LEU A CA 1
ATOM 620 C C . LEU A 1 80 ? 2.211 -14.897 11.475 1.00 67.94 80 LEU A C 1
ATOM 622 O O . LEU A 1 80 ? 3.297 -15.397 11.762 1.00 67.94 80 LEU A O 1
ATOM 626 N N . LEU A 1 81 ? 1.550 -14.092 12.303 1.00 66.19 81 LEU A N 1
ATOM 627 C CA . LEU A 1 81 ? 1.835 -14.059 13.730 1.00 66.19 81 LEU A CA 1
ATOM 628 C C . LEU A 1 81 ? 1.340 -15.391 14.294 1.00 66.19 81 LEU A C 1
ATOM 630 O O . LEU A 1 81 ? 0.176 -15.523 14.658 1.00 66.19 81 LEU A O 1
ATOM 634 N N . SER A 1 82 ? 2.201 -16.407 14.270 1.00 64.31 82 SER A N 1
ATOM 635 C CA . SER A 1 82 ? 1.989 -17.603 15.078 1.00 64.31 82 SER A CA 1
ATOM 636 C C . SER A 1 82 ? 1.900 -17.148 16.530 1.00 64.31 82 SER A C 1
ATOM 638 O O . SER A 1 82 ? 2.777 -16.409 16.982 1.00 64.31 82 SER A O 1
ATOM 640 N N . ASP A 1 83 ? 0.847 -17.558 17.235 1.00 59.84 83 ASP A N 1
ATOM 641 C CA . ASP A 1 83 ? 0.735 -17.329 18.671 1.00 59.84 83 ASP A CA 1
ATOM 642 C C . ASP A 1 83 ? 2.008 -17.873 19.327 1.00 59.84 83 ASP A C 1
ATOM 644 O O . ASP A 1 83 ? 2.272 -19.077 19.302 1.00 59.84 83 ASP A O 1
ATOM 648 N N . ASN A 1 84 ? 2.837 -16.974 19.863 1.00 57.62 84 ASN A N 1
ATOM 649 C CA . ASN A 1 84 ? 3.854 -17.356 20.829 1.00 57.62 84 ASN A CA 1
ATOM 650 C C . ASN A 1 84 ? 3.085 -17.882 22.046 1.00 57.62 84 ASN A C 1
ATOM 652 O O . ASN A 1 84 ? 2.620 -17.084 22.862 1.00 57.62 84 ASN A O 1
ATOM 656 N N . GLN A 1 85 ? 2.875 -19.202 22.083 1.00 43.88 85 GLN A N 1
ATOM 657 C CA . GLN A 1 85 ? 2.385 -19.914 23.261 1.00 43.88 85 GLN A CA 1
ATOM 658 C C . GLN A 1 85 ? 3.316 -19.705 24.452 1.00 43.88 85 GLN A C 1
ATOM 660 O O . GLN A 1 85 ? 4.552 -19.689 24.242 1.00 43.88 85 GLN A O 1
#

pLDDT: mean 77.11, std 17.1, range [36.28, 92.56]

Mean predicted aligned error: 9.0 Å

Secondary structure (DSSP, 8-state):
---S--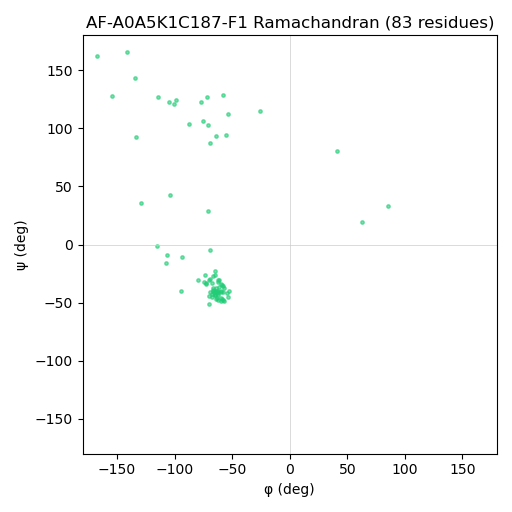SSS---HHHHHHHHTT-HHHHHHHHHHHHHHHHSTTTHHHHHHHHHHHHHHHTT-HHHHHHHHHHHS------------

Foldseek 3Di:
DPDPPPPDDQPDLVVLQVQQQPDLVSLVVSVVVLVVLCVDPVRVVSSVVVVVVNCVVQVPDPVSQVVSCVGRVDGDDPDPPDPPD

Organism: NCBI:txid210225

Radius of gyration: 14.44 Å; Cα contacts (8 Å, |Δi|>4): 55; chains: 1; bounding box: 25×47×34 Å